Protein AF-A0A2G7FI03-F1 (afdb_monomer)

Mean predicted aligned error: 5.12 Å

Sequence (131 aa):
MSSEASADDINLVAEYLGDQQIQDLSSSTSVDCMVICASAILYQAEHLFRVLQERPSLSKCLVLCGGVGHSTHFMYDAVAQHPRFSEIAQDIHGLPEARVLERILDTFFDRSAITDGGCMILVEDNRPTVD

Structure (mmCIF, N/CA/C/O backbone):
data_AF-A0A2G7FI03-F1
#
_entry.id   AF-A0A2G7FI03-F1
#
loop_
_atom_site.group_PDB
_atom_site.id
_atom_site.type_symbol
_atom_site.label_atom_id
_atom_site.label_alt_id
_atom_site.label_comp_id
_atom_site.label_asym_id
_atom_site.label_entity_id
_atom_site.label_seq_id
_atom_site.pdbx_PDB_ins_code
_atom_site.Cartn_x
_atom_site.Cartn_y
_atom_site.Cartn_z
_atom_site.occupancy
_atom_site.B_iso_or_equiv
_atom_site.auth_seq_id
_atom_site.auth_comp_id
_atom_site.auth_asym_id
_atom_site.auth_atom_id
_atom_site.pdbx_PDB_model_num
ATOM 1 N N . MET A 1 1 ? 21.553 5.863 -27.500 1.00 50.25 1 MET A N 1
ATOM 2 C CA . MET A 1 1 ? 21.173 7.285 -27.388 1.00 50.25 1 MET A CA 1
ATOM 3 C C . MET A 1 1 ? 19.713 7.369 -27.769 1.00 50.25 1 MET A C 1
ATOM 5 O O . MET A 1 1 ? 19.403 7.201 -28.940 1.00 50.25 1 MET A O 1
ATOM 9 N N . SER A 1 2 ? 18.830 7.491 -26.786 1.00 58.66 2 SER A N 1
ATOM 10 C CA . SER A 1 2 ? 17.405 7.735 -27.019 1.00 58.66 2 SER A CA 1
ATOM 11 C C . SER A 1 2 ? 17.263 9.183 -27.501 1.00 58.66 2 SER A C 1
ATOM 13 O O . SER A 1 2 ? 17.830 10.073 -26.871 1.00 58.66 2 SER A O 1
ATOM 15 N N . SER A 1 3 ? 16.611 9.428 -28.639 1.00 67.75 3 SER A N 1
ATOM 16 C CA . SER A 1 3 ? 16.319 10.793 -29.100 1.00 67.75 3 SER A CA 1
ATOM 17 C C . SER A 1 3 ? 15.245 11.431 -28.215 1.00 67.75 3 SER A C 1
ATOM 19 O O . SER A 1 3 ? 14.398 10.708 -27.699 1.00 67.75 3 SER A O 1
ATOM 21 N N . GLU A 1 4 ? 15.227 12.760 -28.085 1.00 63.50 4 GLU A N 1
ATOM 22 C CA . GLU A 1 4 ? 14.195 13.496 -27.323 1.00 63.50 4 GLU A CA 1
ATOM 23 C C . GLU A 1 4 ? 12.768 13.118 -27.759 1.00 63.50 4 GLU A C 1
ATOM 25 O O . GLU A 1 4 ? 11.929 12.843 -26.909 1.00 63.50 4 GLU A O 1
ATOM 30 N N . ALA A 1 5 ? 12.552 12.907 -29.065 1.00 72.12 5 ALA A N 1
ATOM 31 C CA . ALA A 1 5 ? 11.285 12.412 -29.613 1.00 72.12 5 ALA A CA 1
ATOM 32 C C . ALA A 1 5 ? 10.800 11.091 -28.974 1.00 72.12 5 ALA A C 1
ATOM 34 O O . ALA A 1 5 ? 9.608 10.879 -28.818 1.00 72.12 5 ALA A O 1
ATOM 35 N N . SER A 1 6 ? 11.719 10.215 -28.548 1.00 87.00 6 SER A N 1
ATOM 36 C CA . SER A 1 6 ? 11.361 8.953 -27.892 1.00 87.00 6 SER A CA 1
ATOM 37 C C . SER A 1 6 ? 10.951 9.143 -26.432 1.00 87.00 6 SER A C 1
ATOM 39 O O . SER A 1 6 ? 10.215 8.308 -25.919 1.00 87.00 6 SER A O 1
ATOM 41 N N . ALA A 1 7 ? 11.451 10.175 -25.746 1.00 91.88 7 ALA A N 1
ATOM 42 C CA . ALA A 1 7 ? 11.049 10.470 -24.373 1.00 91.88 7 ALA A CA 1
ATOM 43 C C . ALA A 1 7 ? 9.664 11.124 -24.349 1.00 91.88 7 ALA A C 1
ATOM 45 O O . ALA A 1 7 ? 8.832 10.752 -23.525 1.00 91.88 7 ALA A O 1
ATOM 46 N N . ASP A 1 8 ? 9.402 12.029 -25.293 1.00 94.12 8 ASP A N 1
ATOM 47 C CA . ASP A 1 8 ? 8.101 12.683 -25.439 1.00 94.12 8 ASP A CA 1
ATOM 48 C C . ASP A 1 8 ? 6.994 11.670 -25.758 1.00 94.12 8 ASP A C 1
ATOM 50 O O . ASP A 1 8 ? 5.943 11.694 -25.120 1.00 94.12 8 ASP A O 1
ATOM 54 N N . ASP A 1 9 ? 7.257 10.710 -26.652 1.00 94.88 9 ASP A N 1
ATOM 55 C CA . ASP A 1 9 ? 6.307 9.636 -26.965 1.00 94.88 9 ASP A CA 1
ATOM 56 C C . ASP A 1 9 ? 6.011 8.745 -25.743 1.00 94.88 9 ASP A C 1
ATOM 58 O O . ASP A 1 9 ? 4.860 8.377 -25.497 1.00 94.88 9 ASP A O 1
ATOM 62 N N . ILE A 1 10 ? 7.033 8.415 -24.940 1.00 94.56 10 ILE A N 1
ATOM 63 C CA . ILE A 1 10 ? 6.858 7.639 -23.700 1.00 94.56 10 ILE A CA 1
ATOM 64 C C . ILE A 1 10 ? 6.016 8.425 -22.695 1.00 94.56 10 ILE A C 1
ATOM 66 O O . ILE A 1 10 ? 5.101 7.859 -22.096 1.00 94.56 10 ILE A O 1
ATOM 70 N N . ASN A 1 11 ? 6.302 9.716 -22.520 1.00 93.56 11 ASN A N 1
ATOM 71 C CA . ASN A 1 11 ? 5.566 10.572 -21.595 1.00 93.56 11 ASN A CA 1
ATOM 72 C C . ASN A 1 11 ? 4.105 10.729 -22.025 1.00 93.56 11 ASN A C 1
ATOM 74 O O . ASN A 1 11 ? 3.224 10.653 -21.176 1.00 93.56 11 ASN A O 1
ATOM 78 N N . LEU A 1 12 ? 3.838 10.855 -23.328 1.00 94.88 12 LEU A N 1
ATOM 79 C CA . LEU A 1 12 ? 2.481 10.926 -23.864 1.00 94.88 12 LEU A CA 1
ATOM 80 C C . LEU A 1 12 ? 1.680 9.653 -23.556 1.00 94.88 12 LEU A C 1
ATOM 82 O O . LEU A 1 12 ? 0.534 9.725 -23.113 1.00 94.88 12 LEU A O 1
ATOM 86 N N . VAL A 1 13 ? 2.281 8.474 -23.753 1.00 95.38 13 VAL A N 1
ATOM 87 C CA . VAL A 1 13 ? 1.639 7.196 -23.402 1.00 95.38 13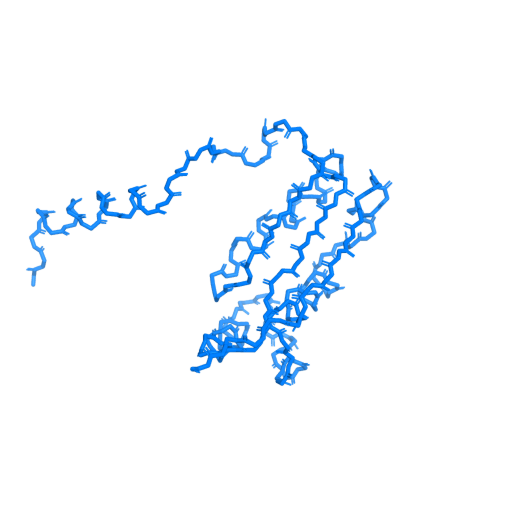 VAL A CA 1
ATOM 88 C C . VAL A 1 13 ? 1.463 7.067 -21.888 1.00 95.38 13 VAL A C 1
ATOM 90 O O . VAL A 1 13 ? 0.422 6.592 -21.440 1.00 95.38 13 VAL A O 1
ATOM 93 N N . ALA A 1 14 ? 2.445 7.495 -21.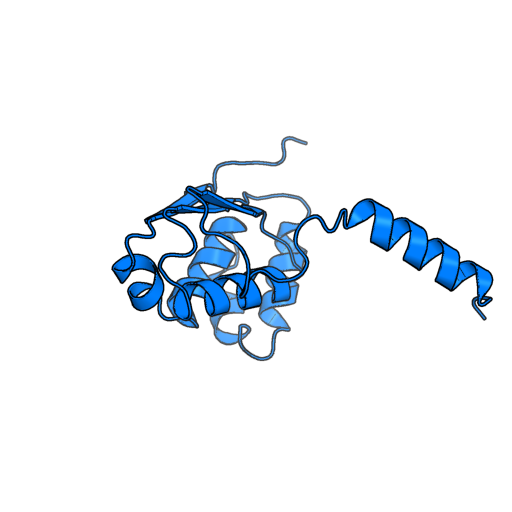093 1.00 93.62 14 ALA A N 1
ATOM 94 C CA . ALA A 1 14 ? 2.364 7.457 -19.636 1.00 93.62 14 ALA A CA 1
ATOM 95 C C . ALA A 1 14 ? 1.250 8.366 -19.097 1.00 93.62 14 ALA A C 1
ATOM 97 O O . ALA A 1 14 ? 0.504 7.947 -18.217 1.00 93.62 14 ALA A O 1
ATOM 98 N N . GLU A 1 15 ? 1.097 9.568 -19.652 1.00 92.88 15 GLU A N 1
ATOM 99 C CA . GLU A 1 15 ? 0.013 10.491 -19.313 1.00 92.88 15 GLU A CA 1
ATOM 100 C C . GLU A 1 15 ? -1.349 9.897 -19.689 1.00 92.88 15 GLU A C 1
ATOM 102 O O . GLU A 1 15 ? -2.268 9.888 -18.870 1.00 92.88 15 GLU A O 1
ATOM 107 N N . TYR A 1 16 ? -1.456 9.306 -20.885 1.00 94.50 16 TYR A N 1
ATOM 108 C CA . TYR A 1 16 ? -2.677 8.634 -21.327 1.00 94.50 16 TYR A CA 1
ATOM 109 C C . TYR A 1 16 ? -3.062 7.447 -20.429 1.00 94.50 16 TYR A C 1
ATOM 111 O O . TYR A 1 16 ? -4.225 7.306 -20.062 1.00 94.50 16 TYR A O 1
ATOM 119 N N . LEU A 1 17 ? -2.101 6.593 -20.058 1.00 94.75 17 LEU A N 1
ATOM 120 C CA . LEU A 1 17 ? -2.343 5.448 -19.172 1.00 94.75 17 LEU A CA 1
ATOM 121 C C . LEU A 1 17 ? -2.604 5.865 -17.722 1.00 94.75 17 LEU A C 1
ATOM 123 O O . LEU A 1 17 ? -3.300 5.151 -17.002 1.00 94.75 17 LEU A O 1
ATOM 127 N N . GLY A 1 18 ? -2.021 6.983 -17.289 1.00 90.44 18 GLY A N 1
ATOM 128 C CA . GLY A 1 18 ? -2.199 7.516 -15.945 1.00 90.44 18 GLY A CA 1
ATOM 129 C C . GLY A 1 18 ? -3.597 8.077 -15.697 1.00 90.44 18 GLY A C 1
ATOM 130 O O . GLY A 1 18 ? -4.013 8.073 -14.542 1.00 90.44 18 GLY A O 1
ATOM 131 N N . ASP A 1 19 ? -4.285 8.545 -16.752 1.00 88.81 19 ASP A N 1
ATOM 132 C CA . ASP A 1 19 ? -5.626 9.160 -16.729 1.00 88.81 19 ASP A CA 1
ATOM 133 C C . ASP A 1 19 ? -5.886 9.924 -15.422 1.00 88.81 19 ASP A C 1
ATOM 135 O O . ASP A 1 19 ? -6.726 9.556 -14.597 1.00 88.81 19 ASP A O 1
ATOM 139 N N . GLN A 1 20 ? -5.058 10.943 -15.167 1.00 85.56 20 GLN A N 1
ATOM 140 C CA . GLN A 1 20 ? -5.005 11.598 -13.865 1.00 85.56 20 GLN A CA 1
ATOM 141 C C . GLN A 1 20 ? -6.237 12.492 -13.642 1.00 85.56 20 GLN A C 1
ATOM 143 O O . GLN A 1 20 ? -6.201 13.708 -13.814 1.00 85.56 20 GLN A O 1
ATOM 148 N N . GLN A 1 21 ? -7.339 11.881 -13.209 1.00 87.75 21 GLN A N 1
ATOM 149 C CA . GLN A 1 21 ? -8.595 12.567 -12.885 1.00 87.75 21 GLN A CA 1
ATOM 150 C C . GLN A 1 21 ? -8.532 13.311 -11.542 1.00 87.75 21 GLN A C 1
ATOM 152 O O . GLN A 1 21 ? -9.303 14.241 -11.301 1.00 87.75 21 GLN A O 1
ATOM 157 N N . ILE A 1 22 ? -7.605 12.911 -10.667 1.00 86.50 22 ILE A N 1
ATOM 158 C CA . ILE A 1 22 ? -7.363 13.516 -9.356 1.00 86.50 22 ILE A CA 1
ATOM 159 C C . ILE A 1 22 ? -5.916 14.009 -9.311 1.00 86.50 22 ILE A C 1
ATOM 161 O O . ILE A 1 22 ? -4.976 13.219 -9.387 1.00 86.50 22 ILE A O 1
ATOM 165 N N . GLN A 1 23 ? -5.730 15.323 -9.167 1.00 83.75 23 GLN A N 1
ATOM 166 C CA . GLN A 1 23 ? -4.393 15.921 -9.092 1.00 83.75 23 GLN A CA 1
ATOM 167 C C . GLN A 1 23 ? -3.708 15.658 -7.750 1.00 83.75 23 GLN A C 1
ATOM 169 O O . GLN A 1 23 ? -2.516 15.369 -7.715 1.00 83.75 23 GLN A O 1
ATOM 174 N N . ASP A 1 24 ? -4.461 15.753 -6.654 1.00 87.94 24 ASP A N 1
ATOM 175 C CA . ASP A 1 24 ? -3.931 15.612 -5.305 1.00 87.94 24 ASP A CA 1
ATOM 176 C C . ASP A 1 24 ? -4.985 15.019 -4.363 1.00 87.94 24 ASP A C 1
ATOM 178 O O . ASP A 1 24 ? -6.068 15.572 -4.134 1.00 87.94 24 ASP A O 1
ATOM 182 N N . LEU A 1 25 ? -4.647 13.866 -3.790 1.00 89.50 25 LEU A N 1
ATOM 183 C CA . LEU A 1 25 ? -5.510 13.152 -2.861 1.00 89.50 25 LEU A CA 1
ATOM 184 C C . LEU A 1 25 ? -5.715 13.946 -1.559 1.00 89.50 25 LEU A C 1
ATOM 186 O O . LEU A 1 25 ? -6.793 13.904 -0.966 1.00 89.50 25 LEU A O 1
ATOM 190 N N . SER A 1 26 ? -4.712 14.727 -1.145 1.00 88.38 26 SER A N 1
ATOM 191 C CA . SER A 1 26 ? -4.725 15.490 0.105 1.00 88.38 26 SER A CA 1
ATOM 192 C C . SER A 1 26 ? -5.651 16.708 0.078 1.00 88.38 26 SER A C 1
ATOM 194 O O . SER A 1 26 ? -6.027 17.197 1.143 1.00 88.38 26 SER A O 1
ATOM 196 N N . SER A 1 27 ? -6.110 17.141 -1.100 1.00 89.62 27 SER A N 1
ATOM 197 C CA . SER A 1 27 ? -7.087 18.227 -1.302 1.00 89.62 27 SER A CA 1
ATOM 198 C C . SER A 1 27 ? -8.406 17.762 -1.934 1.00 89.62 27 SER A C 1
ATOM 200 O O . SER A 1 27 ? -9.330 18.555 -2.110 1.00 89.62 27 SER A O 1
ATOM 202 N N . SER A 1 28 ? -8.547 16.460 -2.191 1.00 91.31 28 SER A N 1
ATOM 203 C CA . SER A 1 28 ? -9.755 15.873 -2.776 1.00 91.31 28 SER A CA 1
ATOM 204 C C . SER A 1 28 ? -10.970 15.932 -1.841 1.00 91.31 28 SER A C 1
ATOM 206 O O . SER A 1 28 ? -10.844 15.988 -0.608 1.00 91.31 28 SER A O 1
ATOM 208 N N . THR A 1 29 ? -12.167 15.909 -2.433 1.00 92.94 29 THR A N 1
ATOM 209 C CA . THR A 1 29 ? -13.434 15.734 -1.709 1.00 92.94 29 THR A CA 1
ATOM 210 C C . THR A 1 29 ? -13.515 14.341 -1.091 1.00 92.94 29 THR A C 1
ATOM 212 O O . THR A 1 29 ? -12.948 13.391 -1.630 1.00 92.94 29 THR A O 1
ATOM 215 N N . SER A 1 30 ? -14.232 14.207 0.026 1.00 94.06 30 SER A N 1
ATOM 216 C CA . SER A 1 30 ? -14.454 12.895 0.632 1.00 94.06 30 SER A CA 1
ATOM 217 C C . SER A 1 30 ? -15.281 11.986 -0.275 1.00 94.06 30 SER A C 1
ATOM 219 O O . SER A 1 30 ? -16.149 12.441 -1.022 1.00 94.06 30 SER A O 1
ATOM 221 N N . VAL A 1 31 ? -15.003 10.689 -0.191 1.00 95.19 31 VAL A N 1
ATOM 222 C CA . VAL A 1 31 ? -15.684 9.636 -0.949 1.00 95.19 31 VAL A CA 1
ATOM 223 C C . VAL A 1 31 ? -16.206 8.560 -0.003 1.00 95.19 31 VAL A C 1
ATOM 225 O O . VAL A 1 31 ? -15.741 8.417 1.127 1.00 95.19 31 VAL A O 1
ATOM 228 N N . ASP A 1 32 ? -17.177 7.772 -0.450 1.00 96.44 32 ASP A N 1
ATOM 229 C CA . ASP A 1 32 ? -17.701 6.678 0.372 1.00 96.44 32 ASP A CA 1
ATOM 230 C C . ASP A 1 32 ? -16.748 5.478 0.421 1.00 96.44 32 ASP A C 1
ATOM 232 O O . ASP A 1 32 ? -16.708 4.763 1.419 1.00 96.44 32 ASP A O 1
ATOM 236 N N . CYS A 1 33 ? -15.963 5.261 -0.636 1.00 96.50 33 CYS A N 1
ATOM 237 C CA . CYS A 1 33 ? -15.048 4.135 -0.728 1.00 96.50 33 CYS A CA 1
ATOM 238 C C . CYS A 1 33 ? -13.830 4.477 -1.592 1.00 96.50 33 CYS A C 1
ATOM 240 O O . CYS A 1 33 ? -13.956 5.129 -2.627 1.00 96.50 33 CYS A O 1
ATOM 242 N N . MET A 1 34 ? -12.658 4.023 -1.159 1.00 96.81 34 MET A N 1
ATOM 243 C CA . MET A 1 34 ? -11.426 3.979 -1.935 1.00 96.81 34 MET A CA 1
ATOM 244 C C . MET A 1 34 ? -11.007 2.527 -2.121 1.00 96.81 34 MET A C 1
ATOM 246 O O . MET A 1 34 ? -11.023 1.746 -1.173 1.00 96.81 34 MET A O 1
ATOM 250 N N . VAL A 1 35 ? -10.589 2.180 -3.333 1.00 96.94 35 VAL A N 1
ATOM 251 C CA . VAL A 1 35 ? -10.047 0.858 -3.650 1.00 96.94 35 VAL A CA 1
ATOM 252 C C . VAL A 1 35 ? -8.615 1.045 -4.117 1.00 96.94 35 VAL A C 1
ATOM 254 O O . VAL A 1 35 ? -8.375 1.785 -5.068 1.00 96.94 35 VAL A O 1
ATOM 257 N N . ILE A 1 36 ? -7.672 0.376 -3.460 1.00 96.12 36 ILE A N 1
ATOM 258 C CA . ILE A 1 36 ? -6.289 0.292 -3.923 1.00 96.12 36 ILE A CA 1
ATOM 259 C C . ILE A 1 36 ? -6.022 -1.115 -4.444 1.00 96.12 36 ILE A C 1
ATOM 261 O O . ILE A 1 36 ? -6.118 -2.101 -3.712 1.00 96.12 36 ILE A O 1
ATOM 265 N N . CYS A 1 37 ? -5.689 -1.198 -5.729 1.00 93.88 37 CYS A N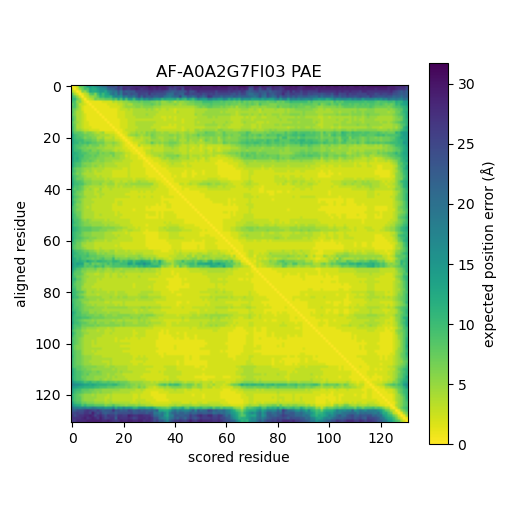 1
ATOM 266 C CA . CYS A 1 37 ? -5.167 -2.415 -6.330 1.00 93.88 37 CYS A CA 1
ATOM 267 C C . CYS A 1 37 ? -3.680 -2.516 -5.992 1.00 93.88 37 CYS A C 1
ATOM 269 O O . CYS A 1 37 ? -2.913 -1.593 -6.278 1.00 93.88 37 CYS A O 1
ATOM 271 N N . ALA A 1 38 ? -3.285 -3.617 -5.367 1.00 92.69 38 ALA A N 1
ATOM 272 C CA . ALA A 1 38 ? -1.910 -3.841 -4.976 1.00 92.69 38 ALA A CA 1
ATOM 273 C C . ALA A 1 38 ? -0.972 -3.833 -6.190 1.00 92.69 38 ALA A C 1
ATOM 275 O O . ALA A 1 38 ? -1.316 -4.254 -7.294 1.00 92.69 38 ALA A O 1
ATOM 276 N N . SER A 1 39 ? 0.215 -3.274 -5.979 1.00 93.06 39 SER A N 1
ATOM 277 C CA . SER A 1 39 ? 1.233 -3.073 -7.002 1.00 93.06 39 SER A CA 1
ATOM 278 C C . SER A 1 39 ? 2.608 -3.060 -6.343 1.00 93.06 39 SER A C 1
ATOM 280 O O . SER A 1 39 ? 2.746 -2.652 -5.189 1.00 93.06 39 SER A O 1
ATOM 282 N N . ALA A 1 40 ? 3.640 -3.446 -7.094 1.00 94.75 40 ALA A N 1
ATOM 283 C CA . ALA A 1 40 ? 5.034 -3.312 -6.671 1.00 94.75 40 ALA A CA 1
ATOM 284 C C . ALA A 1 40 ? 5.487 -1.838 -6.552 1.00 94.75 40 ALA A C 1
ATOM 286 O O . ALA A 1 40 ? 6.541 -1.553 -5.988 1.00 94.75 40 ALA A O 1
ATOM 287 N N . ILE A 1 41 ? 4.690 -0.878 -7.041 1.00 94.69 41 ILE A N 1
ATOM 288 C CA . ILE A 1 41 ? 4.927 0.561 -6.860 1.00 94.69 41 ILE A CA 1
ATOM 289 C C . ILE A 1 41 ? 4.390 0.990 -5.485 1.00 94.69 41 ILE A C 1
ATOM 291 O O . ILE A 1 41 ? 3.312 1.575 -5.361 1.00 94.69 41 ILE A O 1
ATOM 295 N N . LEU A 1 42 ? 5.161 0.699 -4.433 1.00 96.31 42 LEU A N 1
ATOM 296 C CA . LEU A 1 42 ? 4.738 0.872 -3.033 1.00 96.31 42 LEU A CA 1
ATOM 297 C C . LEU A 1 42 ? 4.436 2.327 -2.641 1.00 96.31 42 LEU A C 1
ATOM 299 O O . LEU A 1 42 ? 3.659 2.556 -1.714 1.00 96.31 42 LEU A O 1
ATOM 303 N N . TYR A 1 43 ? 4.976 3.301 -3.383 1.00 95.44 43 TYR A N 1
ATOM 304 C CA . TYR A 1 43 ? 4.701 4.727 -3.182 1.00 95.44 43 TYR A CA 1
ATOM 305 C C . TYR A 1 43 ? 3.199 5.047 -3.173 1.00 95.44 43 TYR A C 1
ATOM 307 O O . TYR A 1 43 ? 2.758 5.881 -2.388 1.00 95.44 43 TYR A O 1
ATOM 315 N N . GLN A 1 44 ? 2.401 4.365 -4.003 1.00 94.00 44 GLN A N 1
ATOM 316 C CA . GLN A 1 44 ? 0.955 4.598 -4.076 1.00 94.00 44 GLN A CA 1
ATOM 317 C C . GLN A 1 44 ? 0.263 4.248 -2.751 1.00 94.00 44 GLN A C 1
ATOM 319 O O . GLN A 1 44 ? -0.512 5.043 -2.220 1.00 94.00 44 GLN A O 1
ATOM 324 N N . ALA A 1 45 ? 0.592 3.085 -2.182 1.00 96.81 45 ALA A N 1
ATOM 325 C CA . ALA A 1 45 ? 0.053 2.648 -0.898 1.00 96.81 45 ALA A CA 1
ATOM 326 C C . ALA A 1 45 ? 0.558 3.521 0.255 1.00 96.81 45 ALA A C 1
ATOM 328 O O . ALA A 1 45 ? -0.230 3.949 1.094 1.00 96.81 45 ALA A O 1
ATOM 329 N N . GLU A 1 46 ? 1.853 3.846 0.266 1.00 96.88 46 GLU A N 1
ATOM 330 C CA . GLU A 1 46 ? 2.439 4.720 1.283 1.00 96.88 46 GLU A CA 1
ATOM 331 C C . GLU A 1 46 ? 1.791 6.109 1.291 1.00 96.88 46 GLU A C 1
ATOM 333 O O . GLU A 1 46 ? 1.418 6.615 2.353 1.00 96.88 46 GLU A O 1
ATOM 338 N N . HIS A 1 47 ? 1.621 6.713 0.113 1.00 96.25 47 HIS A N 1
ATOM 339 C CA . HIS A 1 47 ? 0.989 8.017 -0.012 1.00 96.25 47 HIS A CA 1
ATOM 340 C C . HIS A 1 47 ? -0.474 7.971 0.443 1.00 96.25 47 HIS A C 1
ATOM 342 O O . HIS A 1 47 ? -0.884 8.814 1.240 1.00 96.25 47 HIS A O 1
ATOM 348 N N . LEU A 1 48 ? -1.236 6.960 0.009 1.00 96.88 48 LEU A N 1
ATOM 349 C CA . LEU A 1 48 ? -2.629 6.764 0.410 1.00 96.88 48 LEU A CA 1
ATOM 350 C C . LEU A 1 48 ? -2.779 6.617 1.930 1.00 96.88 48 LEU A C 1
ATOM 352 O O . LEU A 1 48 ? -3.595 7.315 2.530 1.00 96.88 48 LEU A O 1
ATOM 356 N N . PHE A 1 49 ? -1.990 5.747 2.567 1.00 97.50 49 PHE A N 1
ATOM 357 C CA . PHE A 1 49 ? -2.084 5.514 4.011 1.00 97.50 49 PHE A CA 1
ATOM 358 C C . PHE A 1 49 ? -1.728 6.763 4.812 1.00 97.50 49 PHE A C 1
ATOM 360 O O . PHE A 1 49 ? -2.451 7.110 5.744 1.00 97.50 49 PHE A O 1
ATOM 367 N N . ARG A 1 50 ? -0.684 7.496 4.407 1.00 97.00 50 ARG A N 1
ATOM 368 C CA . ARG A 1 50 ? -0.331 8.770 5.042 1.00 97.00 50 ARG A CA 1
ATOM 369 C C . ARG A 1 50 ? -1.465 9.793 4.925 1.00 97.00 50 ARG A C 1
ATOM 371 O O . ARG A 1 50 ? -1.842 10.397 5.923 1.00 97.00 50 ARG A O 1
ATOM 378 N N . VAL A 1 51 ? -2.041 9.955 3.732 1.00 96.56 51 VAL A N 1
ATOM 379 C CA . VAL A 1 51 ? -3.154 10.894 3.517 1.00 96.56 51 VAL A CA 1
ATOM 380 C C . VAL A 1 51 ? -4.380 10.497 4.341 1.00 96.56 51 VAL A C 1
ATOM 382 O O . VAL A 1 51 ? -5.037 11.369 4.900 1.00 96.56 51 VAL A O 1
ATOM 385 N N . LEU A 1 52 ? -4.683 9.202 4.469 1.00 96.06 52 LEU A N 1
ATOM 386 C CA . LEU A 1 52 ? -5.792 8.732 5.303 1.00 96.06 52 LEU A CA 1
ATOM 387 C C . LEU A 1 52 ? -5.539 8.941 6.804 1.00 96.06 52 LEU A C 1
ATOM 389 O O . LEU A 1 52 ? -6.492 9.220 7.522 1.00 96.06 52 LEU A O 1
ATOM 393 N N . GLN A 1 53 ? -4.294 8.866 7.286 1.00 95.25 53 GLN A N 1
ATOM 394 C CA . GLN A 1 53 ? -3.974 9.250 8.669 1.00 95.25 53 GLN A CA 1
ATOM 395 C C . GLN A 1 53 ? -4.158 10.756 8.900 1.00 95.25 53 GLN A C 1
ATOM 397 O O . GLN A 1 53 ? -4.651 11.170 9.946 1.00 95.25 53 GLN A O 1
ATOM 402 N N . GLU A 1 54 ? -3.764 11.583 7.928 1.00 94.75 54 GLU A N 1
ATOM 403 C CA . GLU A 1 54 ? -3.896 13.044 7.995 1.00 94.75 54 GLU A CA 1
ATOM 404 C C . GLU A 1 54 ? -5.354 13.505 7.815 1.00 94.75 54 GLU A C 1
ATOM 406 O O . GLU A 1 54 ? -5.775 14.510 8.393 1.00 94.75 54 GLU A O 1
ATOM 411 N N . ARG A 1 55 ? -6.145 12.764 7.028 1.00 94.19 55 ARG A N 1
ATOM 412 C CA . ARG A 1 55 ? -7.558 13.033 6.735 1.00 94.19 55 ARG A CA 1
ATOM 413 C C . ARG A 1 55 ? -8.417 11.764 6.888 1.00 94.19 55 ARG A C 1
ATOM 415 O O . ARG A 1 55 ? -8.921 11.252 5.887 1.00 94.19 55 ARG A O 1
ATOM 422 N N . PRO A 1 56 ? -8.695 11.300 8.119 1.00 91.38 56 PRO A N 1
ATOM 423 C CA . PRO A 1 56 ? -9.451 10.061 8.353 1.00 91.38 56 PRO A CA 1
ATOM 424 C C . PRO A 1 56 ? -10.881 10.067 7.792 1.00 91.38 56 PRO A C 1
ATOM 426 O O . PRO A 1 56 ? -11.440 9.022 7.484 1.00 91.38 56 PRO A O 1
ATOM 429 N N . SER A 1 57 ? -11.471 11.253 7.608 1.00 92.56 57 SER A N 1
ATOM 430 C CA . SER A 1 57 ? -12.800 11.440 7.011 1.00 92.56 57 SER A CA 1
ATOM 431 C C . SER A 1 57 ? -12.804 11.482 5.477 1.00 92.56 57 SER A C 1
ATOM 433 O O . SER A 1 57 ? -13.861 11.679 4.871 1.00 92.56 57 SER A O 1
ATOM 435 N N . LEU A 1 58 ? -11.641 11.336 4.830 1.00 94.88 58 LEU A N 1
ATOM 436 C CA . LEU A 1 58 ? -11.523 11.363 3.372 1.00 94.88 58 LEU A CA 1
ATOM 437 C C . LEU A 1 58 ? -12.213 10.159 2.719 1.00 94.88 58 LEU A C 1
ATOM 439 O O . LEU A 1 58 ? -12.752 10.292 1.621 1.00 94.88 58 LEU A O 1
ATOM 443 N N . SER A 1 59 ? -12.240 9.011 3.395 1.00 96.06 59 SER A N 1
ATOM 444 C CA . SER A 1 59 ? -13.002 7.847 2.957 1.00 96.06 59 SER A CA 1
ATOM 445 C C . SER A 1 59 ? -13.715 7.176 4.120 1.00 96.06 59 SER A C 1
ATOM 447 O O . SER A 1 59 ? -13.170 7.091 5.216 1.00 96.06 59 SER A O 1
ATOM 449 N N . LYS A 1 60 ? -14.923 6.660 3.878 1.00 96.50 60 LYS A N 1
ATOM 450 C CA . LYS A 1 60 ? -15.624 5.799 4.846 1.00 96.50 60 LYS A CA 1
ATOM 451 C C . LYS A 1 60 ? -15.178 4.339 4.747 1.00 96.50 60 LYS A C 1
ATOM 453 O O . LYS A 1 60 ? -15.448 3.557 5.656 1.00 96.50 60 LYS A O 1
ATOM 458 N N . CYS A 1 61 ? -14.524 3.950 3.654 1.00 97.50 61 CYS A N 1
ATOM 459 C CA . CYS A 1 61 ? -14.072 2.582 3.450 1.00 97.50 61 CYS A CA 1
ATOM 460 C C . CYS A 1 61 ? -12.832 2.520 2.558 1.00 97.50 61 CYS A C 1
ATOM 462 O O . CYS A 1 61 ? -12.845 3.029 1.441 1.00 97.50 61 CYS A O 1
ATOM 464 N N . LEU A 1 62 ? -11.793 1.827 3.014 1.00 98.00 62 LEU A N 1
ATOM 465 C CA . LEU A 1 62 ? -10.621 1.481 2.221 1.00 98.00 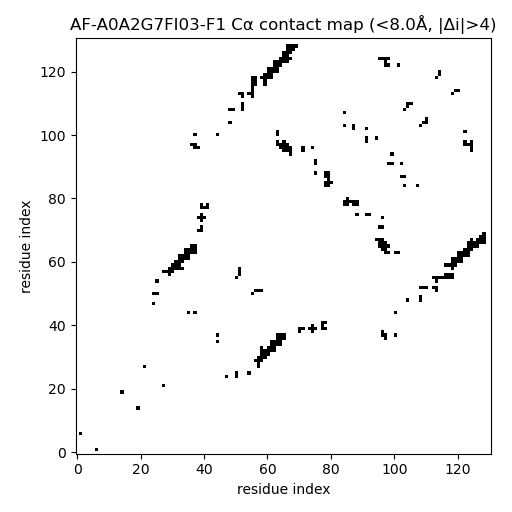62 LEU A CA 1
ATOM 466 C C . LEU A 1 62 ? -10.642 -0.015 1.903 1.00 98.00 62 LEU A C 1
ATOM 468 O O . LEU A 1 62 ? -10.651 -0.837 2.814 1.00 98.00 62 LEU A O 1
ATOM 472 N N . VAL A 1 63 ? -10.606 -0.369 0.622 1.00 98.19 63 VAL A N 1
ATOM 473 C CA . VAL A 1 63 ? -10.490 -1.754 0.156 1.00 98.19 63 VAL A CA 1
ATOM 474 C C . VAL A 1 63 ? -9.078 -1.991 -0.366 1.00 98.19 63 VAL A C 1
ATOM 476 O O . VAL A 1 63 ? -8.664 -1.377 -1.350 1.00 98.19 63 VAL A O 1
ATOM 479 N N . LEU A 1 64 ? -8.352 -2.905 0.274 1.00 97.81 64 LEU A N 1
ATOM 480 C CA . LEU A 1 64 ? -7.082 -3.433 -0.215 1.00 97.81 64 LEU A CA 1
ATOM 481 C C . LEU A 1 64 ? -7.390 -4.615 -1.137 1.00 97.81 64 LEU A C 1
ATOM 483 O O . LEU A 1 64 ? -7.903 -5.630 -0.674 1.00 97.81 64 LEU A O 1
ATOM 487 N N . CYS A 1 65 ? -7.120 -4.482 -2.433 1.00 95.06 65 CYS A N 1
ATOM 488 C CA . CYS A 1 65 ? -7.462 -5.489 -3.435 1.00 95.06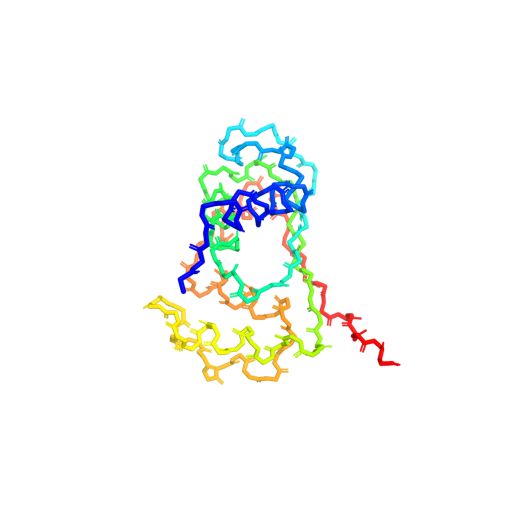 65 CYS A CA 1
ATOM 489 C C . CYS A 1 65 ? -6.199 -6.070 -4.071 1.00 95.06 65 CYS A C 1
ATOM 491 O O . CYS A 1 65 ? -5.388 -5.336 -4.628 1.00 95.06 65 CYS A O 1
ATOM 493 N N . GLY A 1 66 ? -6.053 -7.392 -4.047 1.00 92.56 66 GLY A N 1
ATOM 494 C CA . GLY A 1 66 ? -4.889 -8.071 -4.613 1.00 92.56 66 GLY A CA 1
ATOM 495 C C . GLY A 1 66 ? -4.800 -9.509 -4.123 1.00 92.56 66 GLY A C 1
ATOM 496 O O . GLY A 1 66 ? -4.716 -9.756 -2.922 1.00 92.56 66 GLY A O 1
ATOM 497 N N . GLY A 1 67 ? -4.843 -10.458 -5.052 1.00 89.94 67 GLY A N 1
ATOM 498 C CA . GLY A 1 67 ? -4.723 -11.876 -4.733 1.00 89.94 67 GLY A CA 1
ATOM 499 C C . GLY A 1 67 ? -3.293 -12.375 -4.899 1.00 89.94 67 GLY A C 1
ATOM 500 O O . GLY A 1 67 ? -2.338 -11.694 -4.535 1.00 89.94 67 GLY A O 1
ATOM 501 N N . VAL A 1 68 ? -3.157 -13.575 -5.454 1.00 88.62 68 VAL A N 1
ATOM 502 C CA . VAL A 1 68 ? -1.871 -14.130 -5.887 1.00 88.62 68 VAL A CA 1
ATOM 503 C C . VAL A 1 68 ? -1.890 -14.221 -7.407 1.00 88.62 68 VAL A C 1
ATOM 505 O O . VAL A 1 68 ? -2.849 -14.737 -7.986 1.00 88.62 68 VAL A O 1
ATOM 508 N N . GLY A 1 69 ? -0.834 -13.728 -8.044 1.00 85.06 69 GLY A N 1
ATOM 509 C CA . GLY A 1 69 ? -0.673 -13.767 -9.490 1.00 85.06 69 GLY A CA 1
ATOM 510 C C . GLY A 1 69 ? 0.776 -13.591 -9.928 1.00 85.06 69 GLY A C 1
ATOM 511 O O . GLY A 1 69 ? 1.701 -13.563 -9.116 1.00 85.06 69 GLY A O 1
ATOM 512 N N . HIS A 1 70 ? 0.974 -13.445 -11.238 1.00 79.88 70 HIS A N 1
ATOM 513 C CA . HIS A 1 70 ? 2.297 -13.300 -11.856 1.00 79.88 70 HIS A CA 1
ATOM 514 C C . HIS A 1 70 ? 3.140 -12.178 -11.239 1.00 79.88 70 HIS A C 1
ATOM 516 O O . HIS A 1 70 ? 4.360 -12.292 -11.155 1.00 79.88 70 HIS A O 1
ATOM 522 N N . SER A 1 71 ? 2.484 -11.106 -10.792 1.00 82.81 71 SER A N 1
ATOM 523 C CA . SER A 1 71 ? 3.158 -9.914 -10.288 1.00 82.81 71 SER A CA 1
ATOM 524 C C . SER A 1 71 ? 3.529 -9.975 -8.806 1.00 82.81 71 SER A C 1
ATOM 526 O O . SER A 1 71 ? 4.264 -9.112 -8.324 1.00 82.81 71 SER A O 1
ATOM 528 N N . THR A 1 72 ? 3.072 -10.999 -8.081 1.00 92.38 72 THR A N 1
ATOM 529 C CA . THR A 1 72 ? 3.190 -11.056 -6.620 1.00 92.38 72 THR A CA 1
ATOM 530 C C . THR A 1 72 ? 4.646 -11.103 -6.162 1.00 92.38 72 THR A C 1
ATOM 532 O O . THR A 1 72 ? 5.008 -10.456 -5.180 1.00 92.38 72 THR A O 1
ATOM 535 N N . HIS A 1 73 ? 5.524 -11.783 -6.908 1.00 94.25 73 HIS A N 1
ATOM 536 C CA . HIS A 1 73 ? 6.946 -11.815 -6.564 1.00 94.25 73 HIS A CA 1
ATOM 537 C C . HIS A 1 73 ? 7.599 -10.426 -6.667 1.00 94.25 73 HIS A C 1
ATOM 539 O O . HIS A 1 73 ? 8.413 -10.083 -5.814 1.00 94.25 73 HIS A O 1
ATOM 545 N N . PHE A 1 74 ? 7.201 -9.591 -7.639 1.00 95.81 74 PHE A N 1
ATOM 546 C CA . PHE A 1 74 ? 7.735 -8.231 -7.761 1.00 95.81 74 PHE A CA 1
ATOM 547 C C . PHE A 1 74 ? 7.340 -7.375 -6.561 1.00 95.81 74 PHE A C 1
ATOM 549 O O . PHE A 1 74 ? 8.105 -6.510 -6.146 1.00 95.81 74 PHE A O 1
ATOM 556 N N . MET A 1 75 ? 6.160 -7.616 -5.985 1.00 95.75 75 MET A N 1
ATOM 557 C CA . MET A 1 75 ? 5.751 -6.942 -4.758 1.00 95.75 75 MET A CA 1
ATOM 558 C C . MET A 1 75 ? 6.627 -7.361 -3.572 1.00 95.75 75 MET A C 1
ATOM 560 O O . MET A 1 75 ? 7.061 -6.498 -2.810 1.00 95.75 75 MET A O 1
ATOM 564 N N . TYR A 1 76 ? 6.935 -8.655 -3.431 1.00 97.38 76 TYR A N 1
ATOM 565 C CA . TYR A 1 76 ? 7.853 -9.134 -2.391 1.00 97.38 76 TYR A CA 1
ATOM 566 C C . TYR A 1 76 ? 9.252 -8.530 -2.551 1.00 97.38 76 TYR A C 1
ATOM 568 O O . TYR A 1 76 ? 9.816 -8.020 -1.583 1.00 97.38 76 TYR A O 1
ATOM 576 N N . ASP A 1 77 ? 9.776 -8.519 -3.779 1.00 97.69 77 ASP A N 1
ATOM 577 C CA . ASP A 1 77 ? 11.076 -7.929 -4.102 1.00 97.69 77 ASP A CA 1
ATOM 578 C C . ASP A 1 77 ? 11.099 -6.427 -3.793 1.00 97.69 77 ASP A C 1
ATOM 580 O O . ASP A 1 77 ? 12.060 -5.927 -3.204 1.00 97.69 77 ASP A O 1
ATOM 584 N N . ALA A 1 78 ? 10.026 -5.709 -4.141 1.00 97.62 78 ALA A N 1
ATOM 585 C CA . ALA A 1 78 ? 9.888 -4.288 -3.850 1.00 97.62 78 ALA A CA 1
ATOM 586 C C . ALA A 1 78 ? 9.884 -4.018 -2.342 1.00 97.62 78 ALA A C 1
ATOM 588 O O . ALA A 1 78 ? 10.561 -3.095 -1.895 1.00 97.62 78 ALA A O 1
ATOM 589 N N . VAL A 1 79 ? 9.175 -4.827 -1.544 1.00 98.06 79 VAL A N 1
ATOM 590 C CA . VAL A 1 79 ? 9.170 -4.690 -0.079 1.00 98.06 79 VAL A CA 1
ATOM 591 C C . VAL A 1 79 ? 10.553 -4.981 0.496 1.00 98.06 79 VAL A C 1
ATOM 593 O O . VAL A 1 79 ? 11.046 -4.196 1.303 1.00 98.06 79 VAL A O 1
ATOM 596 N N . ALA A 1 80 ? 11.212 -6.053 0.049 1.00 98.12 80 ALA A N 1
ATOM 597 C CA . ALA A 1 80 ? 12.553 -6.422 0.499 1.00 98.12 80 ALA A CA 1
ATOM 598 C C . ALA A 1 80 ? 13.609 -5.342 0.206 1.00 98.12 80 ALA A C 1
ATOM 600 O O . ALA A 1 80 ? 14.537 -5.163 0.993 1.00 98.12 80 ALA A O 1
ATOM 601 N N . GLN A 1 81 ? 13.460 -4.612 -0.901 1.00 97.81 81 GLN A N 1
ATOM 602 C CA . GLN A 1 81 ? 14.357 -3.522 -1.300 1.00 97.81 81 GLN A CA 1
ATOM 603 C C . GLN A 1 81 ? 13.946 -2.155 -0.730 1.00 97.81 81 GLN A C 1
ATOM 605 O O . GLN A 1 81 ? 14.698 -1.186 -0.858 1.00 97.81 81 GLN A O 1
ATOM 610 N N . HIS A 1 82 ? 12.767 -2.043 -0.111 1.00 98.06 82 HIS A N 1
ATOM 611 C CA . HIS A 1 82 ? 12.256 -0.768 0.378 1.00 98.06 82 HIS A CA 1
ATOM 612 C C . HIS A 1 82 ? 12.982 -0.333 1.660 1.00 98.06 82 HIS A C 1
ATOM 614 O O . HIS A 1 82 ? 12.989 -1.095 2.627 1.00 98.06 82 HIS A O 1
ATOM 620 N N . PRO A 1 83 ? 13.487 0.914 1.757 1.00 96.50 83 PRO A N 1
ATOM 621 C CA . PRO A 1 83 ? 14.269 1.368 2.913 1.00 96.50 83 PRO A CA 1
ATOM 622 C C . PRO A 1 83 ? 13.500 1.341 4.241 1.00 96.50 83 PRO A C 1
ATOM 624 O O . PRO A 1 83 ? 14.118 1.292 5.298 1.00 96.50 83 PRO A O 1
ATOM 627 N N . ARG A 1 84 ? 12.162 1.398 4.190 1.00 96.69 84 ARG A N 1
ATOM 628 C CA . ARG A 1 84 ? 11.284 1.363 5.370 1.00 96.69 84 ARG A CA 1
ATOM 629 C C . ARG A 1 84 ? 10.563 0.030 5.551 1.00 96.69 84 ARG A C 1
ATOM 631 O O . ARG A 1 84 ? 10.277 -0.333 6.678 1.00 96.69 84 ARG A O 1
ATOM 638 N N . PHE A 1 85 ? 10.235 -0.682 4.469 1.00 98.06 85 PHE A N 1
ATOM 639 C CA . PHE A 1 85 ? 9.349 -1.857 4.545 1.00 98.06 85 PHE A CA 1
ATOM 640 C C . PHE A 1 85 ? 10.107 -3.187 4.540 1.00 98.06 85 PHE A C 1
ATOM 642 O O . PHE A 1 85 ? 9.503 -4.229 4.776 1.00 98.06 85 PHE A O 1
ATOM 649 N N . SER A 1 86 ? 11.428 -3.173 4.350 1.00 97.75 86 SER A N 1
ATOM 650 C CA . SER A 1 86 ? 12.247 -4.388 4.324 1.00 97.75 86 SER A CA 1
ATOM 651 C C . SER A 1 86 ? 12.171 -5.218 5.611 1.00 97.75 86 SER A C 1
ATOM 653 O O . SER A 1 86 ? 12.435 -6.417 5.572 1.00 97.75 86 SER A O 1
ATOM 655 N N . GLU A 1 87 ? 11.788 -4.618 6.744 1.00 97.38 87 GLU A N 1
ATOM 656 C CA . GLU A 1 87 ? 11.658 -5.311 8.035 1.00 97.38 87 GLU A CA 1
ATOM 657 C C . GLU A 1 87 ? 10.629 -6.451 8.012 1.00 97.38 87 GLU A C 1
ATOM 659 O O . GLU A 1 87 ? 10.824 -7.455 8.690 1.00 97.38 87 GLU A O 1
ATOM 664 N N . ILE A 1 88 ? 9.575 -6.343 7.193 1.00 98.00 88 ILE A N 1
ATOM 665 C CA . ILE A 1 88 ? 8.529 -7.376 7.082 1.00 98.00 88 ILE A CA 1
ATOM 666 C C . ILE A 1 88 ? 8.778 -8.366 5.936 1.00 98.00 88 ILE A C 1
ATOM 668 O O . ILE A 1 88 ? 7.945 -9.235 5.695 1.00 98.00 88 ILE A O 1
ATOM 672 N N . ALA A 1 89 ? 9.894 -8.254 5.206 1.00 97.25 89 ALA A N 1
ATOM 673 C CA . ALA A 1 89 ? 10.109 -8.994 3.959 1.00 97.25 89 ALA A CA 1
ATOM 674 C C . ALA A 1 89 ? 10.011 -10.521 4.124 1.00 97.25 89 ALA A C 1
ATOM 676 O O . ALA A 1 89 ? 9.478 -11.205 3.256 1.00 97.25 89 ALA A O 1
ATOM 677 N N . GLN A 1 90 ? 10.476 -11.059 5.254 1.00 95.25 90 GLN A N 1
ATOM 678 C CA . GLN A 1 90 ? 10.403 -12.499 5.528 1.00 95.25 90 GLN A CA 1
ATOM 679 C C . GLN A 1 90 ? 8.984 -12.967 5.886 1.00 95.25 90 GLN A C 1
ATOM 681 O O . GLN A 1 90 ? 8.629 -14.110 5.610 1.00 95.25 90 GLN A O 1
ATOM 686 N N . ASP A 1 91 ? 8.157 -12.081 6.443 1.00 96.12 91 ASP A N 1
ATOM 687 C CA . ASP A 1 91 ? 6.829 -12.418 6.965 1.00 96.12 91 ASP A CA 1
ATOM 688 C C . ASP A 1 91 ? 5.729 -12.379 5.898 1.00 96.12 91 ASP A C 1
ATOM 690 O O . ASP A 1 91 ? 4.614 -12.850 6.136 1.00 96.12 91 ASP A O 1
ATOM 694 N N . ILE A 1 92 ? 6.014 -11.772 4.742 1.00 96.19 92 ILE A N 1
ATOM 695 C CA . ILE A 1 92 ? 5.029 -11.554 3.677 1.00 96.19 92 ILE A CA 1
ATOM 696 C C . ILE A 1 92 ? 5.050 -12.625 2.584 1.00 96.19 92 ILE A C 1
ATOM 698 O O . ILE A 1 92 ? 4.144 -12.666 1.751 1.00 96.19 92 ILE A O 1
ATOM 702 N N . HIS A 1 93 ? 6.059 -13.498 2.564 1.00 94.88 93 HIS A N 1
ATOM 703 C CA . HIS A 1 93 ? 6.152 -14.549 1.556 1.00 94.88 93 HIS A CA 1
ATOM 704 C C . HIS A 1 93 ? 4.982 -15.535 1.665 1.00 94.88 93 HIS A C 1
ATOM 706 O O . HIS A 1 93 ? 4.696 -16.079 2.729 1.00 94.88 93 HIS A O 1
ATOM 712 N N . GLY A 1 94 ? 4.316 -15.784 0.535 1.00 92.75 94 GLY A N 1
ATOM 713 C CA . GLY A 1 94 ? 3.132 -16.642 0.466 1.00 92.75 94 GLY A CA 1
ATOM 714 C C . GLY A 1 94 ? 1.825 -15.929 0.822 1.00 92.75 94 GLY A C 1
ATOM 715 O O . GLY A 1 94 ? 0.764 -16.541 0.712 1.00 92.75 94 GLY A O 1
ATOM 716 N N . LEU A 1 95 ? 1.873 -14.649 1.209 1.00 95.50 95 LEU A N 1
ATOM 717 C CA . LEU A 1 95 ? 0.673 -13.841 1.396 1.00 95.50 95 LEU A CA 1
ATOM 718 C C . LEU A 1 95 ? 0.171 -13.277 0.056 1.00 95.50 95 LEU A C 1
ATOM 720 O O . LEU A 1 95 ? 0.987 -12.826 -0.754 1.00 95.50 95 LEU A O 1
ATOM 724 N N . PRO A 1 96 ? -1.154 -13.224 -0.165 1.00 95.69 96 PRO A N 1
ATOM 725 C CA . PRO A 1 96 ? -1.747 -12.430 -1.238 1.00 95.69 96 PRO A CA 1
ATOM 726 C C . PRO A 1 96 ? -1.325 -10.960 -1.164 1.00 95.69 96 PRO A C 1
ATOM 728 O O . PRO A 1 96 ? -1.099 -10.423 -0.079 1.00 95.69 96 PRO A O 1
ATOM 731 N N . GLU A 1 97 ? -1.277 -10.277 -2.302 1.00 96.56 97 GLU A N 1
ATOM 732 C CA . GLU A 1 97 ? -0.808 -8.892 -2.412 1.00 96.56 97 GLU A CA 1
ATOM 733 C C . GLU A 1 97 ? -1.596 -7.922 -1.506 1.00 96.56 97 GLU A C 1
ATOM 735 O O . GLU A 1 97 ? -1.009 -7.048 -0.865 1.00 96.56 97 GLU A O 1
ATOM 740 N N . ALA A 1 98 ? -2.912 -8.115 -1.346 1.00 97.00 98 ALA A N 1
ATOM 741 C CA . ALA A 1 98 ? -3.723 -7.327 -0.413 1.00 97.00 98 ALA A CA 1
ATOM 742 C C . ALA A 1 98 ? -3.297 -7.515 1.051 1.00 97.00 98 ALA A C 1
ATOM 744 O O . ALA A 1 98 ? -3.317 -6.562 1.829 1.00 97.00 98 ALA A O 1
ATOM 745 N N . ARG A 1 99 ? -2.867 -8.725 1.429 1.00 97.69 99 ARG A N 1
ATOM 746 C CA . ARG A 1 99 ? -2.350 -9.028 2.773 1.00 97.69 99 ARG A CA 1
ATOM 747 C C . ARG A 1 99 ? -0.952 -8.464 2.988 1.00 97.69 99 ARG A C 1
ATOM 749 O O . ARG A 1 99 ? -0.614 -8.104 4.113 1.00 97.69 99 ARG A O 1
ATOM 756 N N . VAL A 1 100 ? -0.158 -8.319 1.927 1.00 97.75 100 VAL A N 1
ATOM 757 C CA . VAL A 1 100 ? 1.103 -7.567 1.989 1.00 97.75 100 VAL A CA 1
ATOM 758 C C . VAL A 1 100 ? 0.826 -6.091 2.278 1.00 97.75 100 VAL A C 1
ATOM 760 O O . VAL A 1 100 ? 1.436 -5.531 3.187 1.00 97.75 100 VAL A O 1
ATOM 763 N N . LEU A 1 101 ? -0.125 -5.466 1.567 1.00 98.06 101 LEU A N 1
ATOM 764 C CA . LEU A 1 101 ? -0.539 -4.085 1.855 1.00 98.06 101 LEU A CA 1
ATOM 765 C C . LEU A 1 101 ? -1.073 -3.931 3.280 1.00 98.06 101 LEU A C 1
ATOM 767 O O . LEU A 1 101 ? -0.734 -2.961 3.955 1.00 98.06 101 LEU A O 1
ATOM 771 N N . GLU A 1 102 ? -1.868 -4.894 3.747 1.00 98.12 102 GLU A N 1
ATOM 772 C CA . GLU A 1 102 ? -2.365 -4.913 5.120 1.00 98.12 102 GLU A CA 1
ATOM 773 C C . GLU A 1 102 ? -1.213 -4.962 6.130 1.00 98.12 102 GLU A C 1
ATOM 775 O O . GLU A 1 102 ? -1.186 -4.182 7.079 1.00 98.12 102 GLU A O 1
ATOM 780 N N . ARG A 1 103 ? -0.210 -5.820 5.901 1.00 98.25 103 ARG A N 1
ATOM 781 C CA . ARG A 1 103 ? 0.959 -5.900 6.780 1.00 98.25 103 ARG A CA 1
ATOM 782 C C . ARG A 1 103 ? 1.750 -4.594 6.797 1.00 98.25 103 ARG A C 1
ATOM 784 O O . ARG A 1 103 ? 2.217 -4.194 7.861 1.00 98.25 103 ARG A O 1
ATOM 791 N N . ILE A 1 104 ? 1.894 -3.929 5.650 1.00 98.31 104 ILE A N 1
ATOM 792 C CA . ILE A 1 104 ? 2.545 -2.616 5.559 1.00 98.31 104 ILE A CA 1
ATOM 793 C C . ILE A 1 104 ? 1.778 -1.587 6.396 1.00 98.31 104 ILE A C 1
ATOM 795 O O . ILE A 1 104 ? 2.383 -0.891 7.212 1.00 98.31 104 ILE A O 1
ATOM 799 N N . LEU A 1 105 ? 0.459 -1.515 6.212 1.00 98.19 105 LEU A N 1
ATOM 800 C CA . LEU A 1 105 ? -0.424 -0.631 6.966 1.00 98.19 105 LEU A CA 1
ATOM 801 C C . LEU A 1 105 ? -0.269 -0.853 8.477 1.00 98.19 105 LEU A C 1
ATOM 803 O O . LEU A 1 105 ? -0.003 0.098 9.202 1.00 98.19 105 LEU A O 1
ATOM 807 N N . ASP A 1 106 ? -0.372 -2.101 8.932 1.00 97.69 106 ASP A N 1
ATOM 808 C CA . ASP A 1 106 ? -0.393 -2.443 10.359 1.00 97.69 106 ASP A CA 1
ATOM 809 C C . ASP A 1 106 ? 0.961 -2.266 11.049 1.00 97.69 106 ASP A C 1
ATOM 811 O O . ASP A 1 106 ? 1.017 -2.024 12.253 1.00 97.69 106 ASP A O 1
ATOM 815 N N . THR A 1 107 ? 2.055 -2.406 10.298 1.00 98.06 107 THR A N 1
ATOM 816 C CA . THR A 1 107 ? 3.410 -2.351 10.862 1.00 98.06 107 THR A CA 1
ATOM 817 C C . THR A 1 107 ? 3.965 -0.933 10.872 1.00 98.06 107 THR A C 1
ATOM 819 O O . THR A 1 107 ? 4.659 -0.546 11.810 1.00 98.06 107 THR A O 1
ATOM 822 N N . PHE A 1 108 ? 3.688 -0.150 9.826 1.00 98.12 108 PHE A N 1
ATOM 823 C CA . PHE A 1 108 ? 4.378 1.122 9.609 1.00 98.12 108 PHE A CA 1
ATOM 824 C C . PHE A 1 108 ? 3.486 2.350 9.767 1.00 98.12 108 PHE A C 1
ATOM 826 O O . PHE A 1 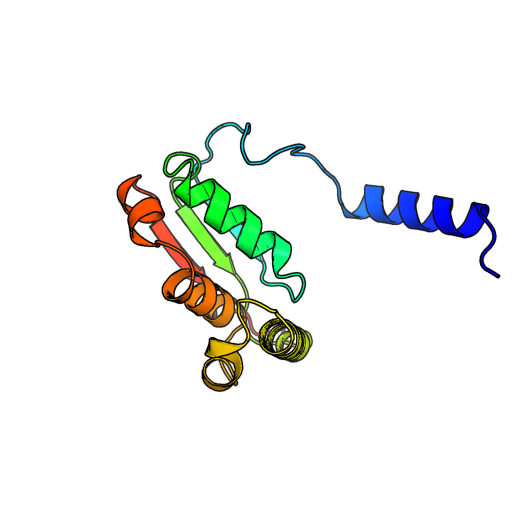108 ? 4.025 3.451 9.889 1.00 98.12 108 PHE A O 1
ATOM 833 N N . PHE A 1 109 ? 2.165 2.201 9.752 1.00 97.75 109 PHE A N 1
ATOM 834 C CA . PHE A 1 109 ? 1.218 3.310 9.827 1.00 97.75 109 PHE A CA 1
ATOM 835 C C . PHE A 1 109 ? 0.294 3.141 11.036 1.00 97.75 109 PHE A C 1
ATOM 837 O O . PHE A 1 109 ? 0.122 2.052 11.578 1.00 97.75 109 PHE A O 1
ATOM 844 N N . ASP A 1 110 ? -0.317 4.239 11.476 1.00 96.50 110 ASP A N 1
ATOM 845 C CA . ASP A 1 110 ? -1.309 4.199 12.545 1.00 96.50 110 ASP A CA 1
ATOM 846 C C . ASP A 1 110 ? -2.676 3.848 11.950 1.00 96.50 110 ASP A C 1
ATOM 848 O O . ASP A 1 110 ? -3.438 4.727 11.535 1.00 96.50 110 ASP A O 1
ATOM 852 N N . ARG A 1 111 ? -2.982 2.545 11.891 1.00 96.44 111 ARG A N 1
ATOM 853 C CA . ARG A 1 111 ? -4.307 2.062 11.479 1.00 96.44 111 ARG A CA 1
ATOM 854 C C . ARG A 1 111 ? -5.414 2.708 12.319 1.00 96.44 111 ARG A C 1
ATOM 856 O O . ARG A 1 111 ? -6.465 3.018 11.763 1.00 96.44 111 ARG A O 1
ATOM 863 N N . SER A 1 112 ? -5.190 2.927 13.618 1.00 95.75 112 SER A N 1
ATOM 864 C CA . SER A 1 112 ? -6.222 3.477 14.504 1.00 95.75 112 SER A CA 1
ATOM 865 C C . SER A 1 112 ? -6.589 4.908 14.128 1.00 95.75 112 SER A C 1
ATOM 867 O O . SER A 1 112 ? -7.771 5.210 14.006 1.00 95.75 112 SER A O 1
ATOM 869 N N . ALA A 1 113 ? -5.603 5.738 13.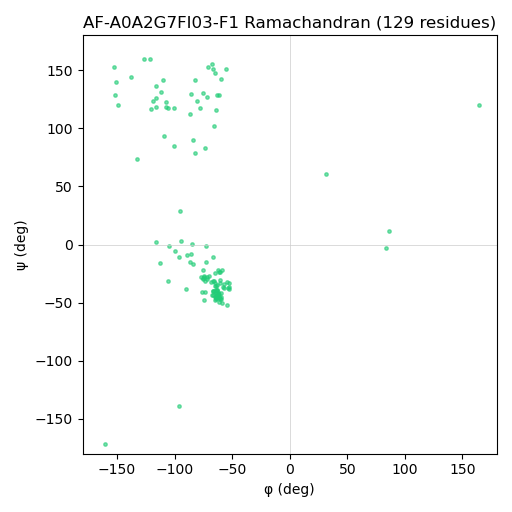768 1.00 95.31 113 ALA A N 1
ATOM 870 C CA . ALA A 1 113 ? -5.853 7.086 13.257 1.00 95.31 113 ALA A CA 1
ATOM 871 C C . ALA A 1 113 ? -6.761 7.090 12.013 1.00 95.31 113 ALA A C 1
ATOM 873 O O . ALA A 1 113 ? -7.579 7.992 11.853 1.00 95.31 113 ALA A O 1
ATOM 874 N N . ILE A 1 114 ? -6.661 6.068 11.155 1.00 95.50 114 ILE A N 1
ATOM 875 C CA . ILE A 1 114 ? -7.525 5.912 9.976 1.00 95.50 114 ILE A CA 1
ATOM 876 C C . ILE A 1 114 ? -8.928 5.447 10.397 1.00 95.50 114 ILE A C 1
ATOM 878 O O . ILE A 1 114 ? -9.931 6.019 9.968 1.00 95.50 114 ILE A O 1
ATOM 882 N N . THR A 1 115 ? -9.023 4.421 11.247 1.00 95.75 115 THR A N 1
ATOM 883 C CA . THR A 1 115 ? -10.309 3.808 11.616 1.00 95.75 115 THR A CA 1
ATOM 884 C C . THR A 1 115 ? -11.140 4.647 12.586 1.00 95.75 115 THR A C 1
ATOM 886 O O . THR A 1 115 ? -12.368 4.600 12.520 1.00 95.75 115 THR A O 1
ATOM 889 N N . ASP A 1 116 ? -10.511 5.460 13.438 1.00 91.50 116 ASP A N 1
ATOM 890 C CA . ASP A 1 116 ? -11.186 6.350 14.395 1.00 91.50 116 ASP A CA 1
ATOM 891 C C . ASP A 1 116 ? -12.002 7.445 13.689 1.00 91.50 116 ASP A C 1
ATOM 893 O O . ASP A 1 116 ? -13.002 7.934 14.218 1.00 91.50 116 ASP A O 1
ATOM 897 N N . GLY A 1 117 ? -11.633 7.781 12.447 1.00 83.12 117 GLY A N 1
ATOM 898 C CA . GLY A 1 117 ? -12.423 8.629 11.551 1.00 83.12 117 GLY A CA 1
ATOM 899 C C . GLY A 1 117 ? -13.681 7.965 10.982 1.00 83.12 117 GLY A C 1
ATOM 900 O O . GLY A 1 117 ? -14.414 8.604 10.227 1.00 83.12 117 GLY A O 1
ATOM 901 N N . GLY A 1 118 ? -13.932 6.697 11.318 1.00 88.94 118 GLY A N 1
ATOM 902 C CA . GLY A 1 118 ? -15.023 5.890 10.776 1.00 88.94 118 GLY A CA 1
ATOM 903 C C . GLY A 1 118 ? -14.687 5.186 9.458 1.00 88.94 118 GLY A C 1
ATOM 904 O O . GLY A 1 118 ? -15.599 4.665 8.816 1.00 88.94 118 GLY A O 1
ATOM 905 N N . CYS A 1 119 ? -13.414 5.162 9.044 1.00 95.81 119 CYS A N 1
ATOM 906 C CA . CYS A 1 119 ? -12.981 4.443 7.849 1.00 95.81 119 CYS A CA 1
ATOM 907 C C . CYS A 1 119 ? -12.861 2.939 8.133 1.00 95.81 119 CYS A C 1
ATOM 909 O O . CYS A 1 119 ? -12.045 2.502 8.943 1.00 95.81 119 CYS A O 1
ATOM 911 N N . MET A 1 120 ? -13.662 2.126 7.447 1.00 97.19 120 MET A N 1
ATOM 912 C CA . MET A 1 120 ? -13.576 0.669 7.519 1.00 97.19 120 MET A CA 1
ATOM 913 C C . MET A 1 120 ? -12.532 0.135 6.535 1.00 97.19 120 MET A C 1
ATOM 915 O O . MET A 1 120 ? -12.595 0.435 5.345 1.00 97.19 120 MET A O 1
ATOM 919 N N . ILE A 1 121 ? -11.623 -0.717 7.005 1.00 97.69 121 ILE A N 1
ATOM 920 C CA . ILE A 1 121 ? -10.596 -1.334 6.157 1.00 97.69 121 ILE A CA 1
ATOM 921 C C . ILE A 1 121 ? -11.023 -2.757 5.806 1.00 97.69 121 ILE A C 1
ATOM 923 O O . ILE A 1 121 ? -11.195 -3.597 6.689 1.00 97.69 121 ILE A O 1
ATOM 927 N N . LEU A 1 122 ? -11.213 -3.009 4.514 1.00 97.75 122 LEU A N 1
ATOM 928 C CA . LEU A 1 122 ? -11.576 -4.301 3.948 1.00 97.75 122 LEU A CA 1
ATOM 929 C C . LEU A 1 122 ? -10.393 -4.872 3.169 1.00 97.75 122 LEU A C 1
ATOM 931 O O . LEU A 1 122 ? -9.697 -4.147 2.459 1.00 97.75 122 LEU A O 1
ATOM 935 N N . VAL A 1 123 ? -10.195 -6.182 3.272 1.00 97.50 123 VAL A N 1
ATOM 936 C CA . VAL A 1 123 ? -9.148 -6.900 2.542 1.00 97.50 123 VAL A CA 1
ATOM 937 C C . VAL A 1 123 ? -9.809 -7.881 1.594 1.00 97.50 123 VAL A C 1
ATOM 939 O O . VAL A 1 123 ? -10.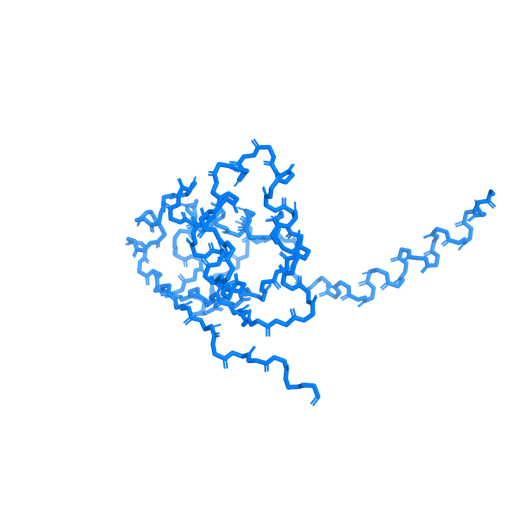514 -8.780 2.044 1.00 97.50 123 VAL A O 1
ATOM 942 N N . GLU A 1 124 ? -9.569 -7.696 0.299 1.00 94.94 124 GLU A N 1
ATOM 943 C CA . GLU A 1 124 ? -10.024 -8.587 -0.761 1.00 94.94 124 GLU A CA 1
ATOM 944 C C . GLU A 1 124 ? -8.827 -9.341 -1.350 1.00 94.94 124 GLU A C 1
ATOM 946 O O . GLU A 1 124 ? -8.122 -8.860 -2.244 1.00 94.94 124 GLU A O 1
ATOM 951 N N . ASP A 1 125 ? -8.595 -10.536 -0.805 1.00 90.94 125 ASP A N 1
ATOM 952 C CA . ASP A 1 125 ? -7.452 -11.412 -1.083 1.00 90.94 125 ASP A CA 1
ATOM 953 C C . ASP A 1 125 ? -7.800 -12.623 -1.974 1.00 90.94 125 ASP A C 1
ATOM 955 O O . ASP A 1 125 ? -6.915 -13.381 -2.371 1.00 90.94 125 ASP A O 1
ATOM 959 N N . ASN A 1 126 ? -9.071 -12.772 -2.367 1.00 79.62 126 ASN A N 1
ATOM 960 C CA . ASN A 1 126 ? -9.599 -13.922 -3.115 1.00 79.62 126 ASN A CA 1
ATOM 961 C C . ASN A 1 126 ? -9.648 -13.741 -4.644 1.00 79.62 126 ASN A C 1
ATOM 963 O O . ASN A 1 126 ? -10.473 -14.363 -5.315 1.00 79.62 126 ASN A O 1
ATOM 967 N N . ARG A 1 127 ? -8.758 -12.932 -5.234 1.00 63.03 127 ARG A N 1
ATOM 968 C CA . ARG A 1 127 ? -8.592 -12.869 -6.699 1.00 63.03 127 ARG A CA 1
ATOM 969 C C . ARG A 1 127 ? -7.379 -13.675 -7.174 1.00 63.03 127 ARG A C 1
ATOM 971 O O . ARG A 1 127 ? -6.323 -13.082 -7.379 1.00 63.03 127 ARG A O 1
ATOM 978 N N . PRO A 1 128 ? -7.484 -14.995 -7.400 1.00 54.19 128 PRO A N 1
ATOM 979 C CA . PRO A 1 128 ? -6.502 -15.657 -8.245 1.00 54.19 128 PRO A CA 1
ATOM 980 C C . PRO A 1 128 ? -6.582 -15.026 -9.643 1.00 54.19 128 PRO A C 1
ATOM 982 O O . PRO A 1 128 ? -7.673 -14.919 -10.211 1.00 54.19 128 PRO A O 1
ATOM 985 N N . THR A 1 129 ? -5.454 -14.584 -10.206 1.00 54.12 129 THR A N 1
ATOM 986 C CA . THR A 1 129 ? -5.395 -14.388 -11.660 1.00 54.12 129 THR A CA 1
ATOM 987 C C . THR A 1 129 ? -5.523 -15.778 -12.263 1.00 54.12 129 THR A C 1
ATOM 989 O O . THR A 1 129 ? -4.596 -16.573 -12.159 1.00 54.12 129 THR A O 1
ATOM 992 N N . VAL A 1 130 ? -6.710 -16.114 -12.762 1.00 46.59 130 VAL A N 1
ATOM 993 C CA . VAL A 1 130 ? -6.926 -17.366 -13.487 1.00 46.59 130 VAL A CA 1
ATOM 994 C C . VAL A 1 130 ? -6.063 -17.284 -14.746 1.00 46.59 130 VAL A C 1
ATOM 996 O O . VAL A 1 130 ? -6.272 -16.371 -15.546 1.00 46.59 130 VAL A O 1
ATOM 999 N N . ASP A 1 131 ? -5.073 -18.170 -14.851 1.00 46.03 131 ASP A N 1
ATOM 1000 C CA . ASP A 1 131 ? -4.315 -18.410 -16.086 1.00 46.03 131 ASP A CA 1
ATOM 1001 C C . ASP A 1 131 ? -5.243 -18.855 -17.228 1.00 46.03 131 ASP A C 1
ATOM 1003 O O . ASP A 1 131 ? -6.172 -19.662 -16.966 1.00 46.03 131 ASP A O 1
#

Secondary structure (DSSP, 8-state):
---HHHHHHHHHHHHHHH----S-GGGSPPBS-EEEE--S-HHHHHHHHHHHHH-GGGBSEEEEE--SSTTHHHHHHHHHH-TTTGGGTTTSTT--HHHHHHHHHHHHS-HHHHHTTTPEEEEE-------

InterPro domains:
  IPR014729 Rossmann-like alpha/beta/alpha sandwich fold [G3DSA:3.40.50.620] (23-126)

Organism: NCBI:txid656916

Nearest PDB structures (foldseek):
  1u0o-assembly1_C  TM=2.623E-01  e=2.361E+00  Mus musculus
  8hi4-assembly1_B  TM=3.466E-01  e=7.241E+00  Roseiflexus castenholzii DSM 13941
  6fcg-assembly1_F  TM=2.917E-01  e=6.803E+00  Formosa sp. Hel1_33_131

Radius of gyration: 16.42 Å; Cα contacts (8 Å, |Δi|>4): 182; chains: 1; bounding box: 39×37×44 Å

pLDDT: mean 91.57, std 10.75, range [46.03, 98.3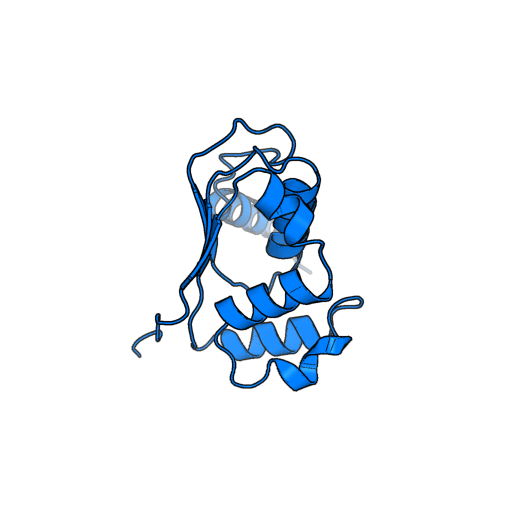1]

Foldseek 3Di:
DDDPVNVVVVVVVVCVVPVCPDPDLLPDAADAEDEDEFALPCVVLVRVLVSLLVPLRSYLEYEQAFADDPRVVSNLVSQCPDPPRVVCSVVCPPATRSVSSVCCCVPPGDPCSNCVSNYHYHYHHPDDPDD

Solvent-accessible surface area (backbone atoms only — not comparable to full-atom values): 7386 Å² total; per-residue (Å²): 134,85,53,70,71,58,54,53,54,50,49,52,52,50,52,63,75,57,60,74,84,69,92,49,81,87,76,53,80,65,42,71,64,46,76,46,72,58,60,53,63,52,65,62,59,55,52,51,53,52,42,31,48,79,37,19,67,43,29,44,23,41,33,31,31,25,18,50,50,92,62,44,61,53,31,51,52,39,33,50,69,31,96,82,49,33,86,51,39,83,78,41,70,93,52,28,36,14,52,42,53,49,51,48,42,67,73,76,45,62,55,60,53,24,37,75,47,58,21,45,80,45,76,44,50,86,46,65,63,80,127